Protein AF-A0A928MYN5-F1 (afdb_monomer)

Nearest PDB structures (foldseek):
  2ykq-assembly1_C  TM=3.085E-01  e=5.416E+00  Homo sapiens
  2ykp-assembly1_A  TM=3.188E-01  e=6.168E+00  Homo sapiens
  2ldy-assembly1_A  TM=2.923E-01  e=8.536E+00  Homo sapiens

Solvent-accessible surface area (backbone atoms only — not comparable to full-atom values): 6729 Å² total; per-residue (Å²): 137,82,83,76,81,77,78,75,75,71,77,80,56,70,73,74,74,64,70,69,93,62,84,74,55,69,71,54,51,55,49,50,52,51,55,49,50,53,51,48,62,77,39,48,81,57,57,47,78,50,68,47,97,88,68,50,41,28,39,37,45,68,95,46,78,43,77,58,67,74,55,76,44,98,88,45,62,52,70,68,56,52,51,52,47,50,52,39,43,76,71,71,44,90,69,83,77,89,70,84,74,81,128

Foldseek 3Di:
DDPPPPPPPDPPPPVVVDPDPDDDPPVVVVVVVVVVVVVCVVCQAPWDWDQDPVRWIWIDHRPDIHTPDDQPDVPHDDPVVVVVLVVCVVVVHDDDPPPPPDD

Structure (mmCIF, N/CA/C/O backbone):
data_AF-A0A928MYN5-F1
#
_entry.id   AF-A0A928MYN5-F1
#
loop_
_atom_site.group_PDB
_atom_site.id
_atom_site.type_symbol
_atom_site.label_atom_id
_atom_site.label_alt_id
_atom_site.label_comp_id
_atom_site.label_asym_id
_atom_site.label_entity_id
_atom_site.label_seq_id
_atom_site.pdbx_PDB_ins_code
_atom_site.Cartn_x
_atom_site.Cartn_y
_atom_site.Cartn_z
_atom_site.occupancy
_atom_site.B_iso_or_equiv
_atom_site.auth_seq_id
_atom_site.auth_comp_id
_atom_site.auth_asym_id
_atom_site.auth_atom_id
_atom_site.pdbx_PDB_model_num
ATOM 1 N N . MET A 1 1 ? -30.791 -36.508 -23.291 1.00 37.38 1 MET A N 1
ATOM 2 C CA . MET A 1 1 ? -29.456 -36.082 -23.755 1.00 37.38 1 MET A CA 1
ATOM 3 C C . MET A 1 1 ? -29.258 -34.660 -23.270 1.00 37.38 1 MET A C 1
ATOM 5 O O . MET A 1 1 ? -29.751 -33.733 -23.895 1.00 37.38 1 MET A O 1
ATOM 9 N N . THR A 1 2 ? -28.704 -34.507 -22.072 1.00 43.41 2 THR A N 1
ATOM 10 C CA . THR A 1 2 ? -28.385 -33.207 -21.476 1.00 43.41 2 THR A CA 1
ATOM 11 C C . THR A 1 2 ? -26.992 -32.820 -21.950 1.00 43.41 2 THR A C 1
ATOM 13 O O . THR A 1 2 ? -26.019 -33.495 -21.628 1.00 43.41 2 THR A O 1
ATOM 16 N N . ASN A 1 3 ? -26.912 -31.776 -22.772 1.00 51.41 3 ASN A N 1
ATOM 17 C CA . ASN A 1 3 ? -25.642 -31.187 -23.175 1.00 51.41 3 ASN A CA 1
ATOM 18 C C . ASN A 1 3 ? -25.126 -30.363 -21.993 1.00 51.41 3 ASN A C 1
ATOM 20 O O . ASN A 1 3 ? -25.476 -29.192 -21.848 1.00 51.41 3 ASN A O 1
ATOM 24 N N . GLU A 1 4 ? -24.351 -30.994 -21.117 1.00 53.97 4 GLU A N 1
ATOM 25 C CA . GLU A 1 4 ? -23.572 -30.282 -20.111 1.00 53.97 4 GLU A CA 1
ATOM 26 C C . GLU A 1 4 ? -22.459 -29.522 -20.833 1.00 53.97 4 GLU A C 1
ATOM 28 O O . GLU A 1 4 ? -21.468 -30.096 -21.279 1.00 53.97 4 GLU A O 1
ATOM 33 N N . ILE A 1 5 ? -22.651 -28.214 -21.004 1.00 57.94 5 ILE A N 1
ATOM 34 C CA . ILE A 1 5 ? -21.574 -27.316 -21.407 1.00 57.94 5 ILE A CA 1
ATOM 35 C C . ILE A 1 5 ? -20.695 -27.147 -20.169 1.00 57.94 5 ILE A C 1
ATOM 37 O O . ILE A 1 5 ? -20.905 -26.255 -19.350 1.00 57.94 5 ILE A O 1
ATOM 41 N N . THR A 1 6 ? -19.725 -28.039 -20.001 1.00 54.56 6 THR A N 1
ATOM 42 C CA . THR A 1 6 ? -18.641 -27.850 -19.043 1.00 54.56 6 THR A CA 1
ATOM 43 C C . THR A 1 6 ? -17.725 -26.766 -19.603 1.00 54.56 6 THR A C 1
ATOM 45 O O . THR A 1 6 ? -16.759 -27.057 -20.307 1.00 54.56 6 THR A O 1
ATOM 48 N N . THR A 1 7 ? -18.035 -25.496 -19.340 1.00 57.94 7 THR A N 1
ATOM 49 C CA . THR A 1 7 ? -17.061 -24.412 -19.505 1.00 57.94 7 THR A CA 1
ATOM 50 C C . THR A 1 7 ? -15.996 -24.588 -18.429 1.00 57.94 7 THR A C 1
ATOM 52 O O . THR A 1 7 ? -16.063 -23.977 -17.363 1.00 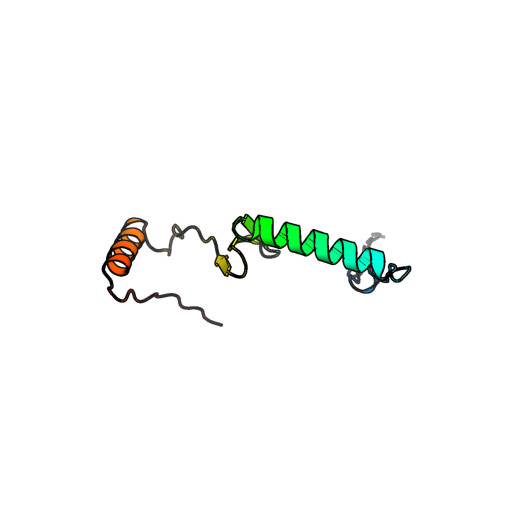57.94 7 THR A O 1
ATOM 55 N N . ALA A 1 8 ? -15.049 -25.492 -18.675 1.00 57.50 8 ALA A N 1
ATOM 56 C CA . ALA A 1 8 ? -13.796 -25.526 -17.950 1.00 57.50 8 ALA A CA 1
ATOM 57 C C . ALA A 1 8 ? -13.121 -24.173 -18.199 1.00 57.50 8 ALA A C 1
ATOM 59 O O . ALA A 1 8 ? -12.590 -23.924 -19.278 1.00 57.50 8 ALA A O 1
ATOM 60 N N . TYR A 1 9 ? -13.232 -23.260 -17.235 1.00 59.47 9 TYR A N 1
ATOM 61 C CA . TYR A 1 9 ? -12.375 -22.087 -17.198 1.00 59.47 9 TYR A CA 1
ATOM 62 C C . TYR A 1 9 ? -10.964 -22.612 -16.956 1.00 59.47 9 TYR A C 1
ATOM 64 O O . TYR A 1 9 ? -10.618 -22.977 -15.832 1.00 59.47 9 TYR A O 1
ATOM 72 N N . GLU A 1 10 ? -10.177 -22.719 -18.024 1.00 67.88 10 GLU A N 1
ATOM 73 C CA . GLU A 1 10 ? -8.738 -22.870 -17.878 1.00 67.88 10 GLU A CA 1
ATOM 74 C C . GLU A 1 10 ? -8.245 -21.696 -17.018 1.00 67.88 10 GLU A C 1
ATOM 76 O O . GLU A 1 10 ? -8.642 -20.549 -17.269 1.00 67.88 10 GLU A O 1
ATOM 81 N N . PRO A 1 11 ? -7.456 -21.954 -15.959 1.00 68.06 11 PRO A N 1
ATOM 82 C CA . PRO A 1 11 ? -6.848 -20.885 -15.187 1.00 68.06 11 PRO A CA 1
ATOM 83 C C . PRO A 1 11 ? -6.107 -19.971 -16.155 1.00 68.06 11 PRO A C 1
ATOM 85 O O . PRO A 1 11 ? -5.275 -20.447 -16.926 1.00 68.06 11 PRO A O 1
ATOM 88 N N . ILE A 1 12 ? -6.430 -18.676 -16.141 1.00 64.88 12 ILE A N 1
ATOM 89 C CA . ILE A 1 12 ? -5.686 -17.699 -16.933 1.00 64.88 12 ILE A CA 1
ATOM 90 C C . ILE A 1 12 ? -4.238 -17.789 -16.461 1.00 64.88 12 ILE A C 1
ATOM 92 O O . ILE A 1 12 ? -3.936 -17.448 -15.315 1.00 64.88 12 ILE A O 1
ATOM 96 N N . ASP A 1 13 ? -3.359 -18.281 -17.329 1.00 67.94 13 ASP A N 1
ATOM 97 C CA . ASP A 1 13 ? -1.928 -18.243 -17.091 1.00 67.94 13 ASP A CA 1
ATOM 98 C C . ASP A 1 13 ? -1.479 -16.783 -17.201 1.00 67.94 13 ASP A C 1
ATOM 100 O O . ASP A 1 13 ? -1.193 -16.261 -18.279 1.00 67.94 13 ASP A O 1
ATOM 104 N N . LEU A 1 14 ? -1.473 -16.101 -16.055 1.00 60.50 14 LEU A N 1
ATOM 105 C CA . LEU A 1 14 ? -1.054 -14.707 -15.945 1.00 60.50 14 LEU A CA 1
ATOM 106 C C . LEU A 1 14 ? 0.400 -14.508 -16.401 1.00 60.50 14 LEU A C 1
ATOM 108 O O . LEU A 1 14 ? 0.753 -13.395 -16.789 1.00 60.50 14 LEU A O 1
ATOM 112 N N . CYS A 1 15 ? 1.226 -15.562 -16.385 1.00 62.56 15 CYS A N 1
ATOM 113 C CA . CYS A 1 15 ? 2.597 -15.521 -16.885 1.00 62.56 15 CYS A CA 1
ATOM 114 C C . CYS A 1 15 ? 2.642 -15.572 -18.419 1.00 62.56 15 CYS A C 1
ATOM 116 O O . CYS A 1 15 ? 3.501 -14.925 -19.007 1.00 62.56 15 CYS A O 1
ATOM 118 N N . ALA A 1 16 ? 1.692 -16.249 -19.072 1.00 62.47 16 ALA A N 1
ATOM 119 C CA . ALA A 1 16 ? 1.570 -16.263 -20.534 1.00 62.47 16 ALA A CA 1
ATOM 120 C C . ALA A 1 16 ? 1.018 -14.945 -21.113 1.00 62.47 16 ALA A C 1
ATOM 122 O O . ALA A 1 16 ? 1.194 -14.657 -22.295 1.00 62.47 16 ALA A O 1
ATOM 123 N N . CYS A 1 17 ? 0.341 -14.120 -20.305 1.00 63.03 17 CYS A N 1
ATOM 124 C CA . CYS A 1 17 ? -0.202 -12.836 -20.762 1.00 63.03 17 CYS A CA 1
ATOM 125 C C . CYS A 1 17 ? 0.842 -11.715 -20.881 1.00 63.03 17 CYS A C 1
ATOM 127 O O . CYS A 1 17 ? 0.521 -10.663 -21.436 1.00 63.03 17 CYS A O 1
ATOM 129 N N . PHE A 1 18 ? 2.053 -11.902 -20.351 1.00 59.91 18 PHE A N 1
ATOM 130 C CA . PHE A 1 18 ? 3.053 -10.836 -20.245 1.00 59.91 18 PHE A CA 1
ATOM 131 C C . PHE A 1 18 ? 4.384 -11.171 -20.924 1.00 59.91 18 PHE A C 1
ATOM 133 O O . PHE A 1 18 ? 5.444 -10.739 -20.474 1.00 59.91 18 PHE A O 1
ATOM 140 N N . ASP A 1 19 ? 4.330 -11.870 -22.056 1.00 63.28 19 ASP A N 1
ATOM 141 C CA . ASP A 1 19 ? 5.467 -11.911 -22.972 1.00 63.28 19 ASP A CA 1
ATOM 142 C C . ASP A 1 19 ? 5.554 -10.568 -23.705 1.00 63.28 19 ASP A C 1
ATOM 144 O O . ASP A 1 19 ? 4.792 -10.266 -24.630 1.00 63.28 19 ASP A O 1
ATOM 148 N N . MET A 1 20 ? 6.465 -9.709 -23.248 1.00 61.03 20 MET A N 1
ATOM 149 C CA . MET A 1 20 ? 6.727 -8.424 -23.889 1.00 61.03 20 MET A CA 1
ATOM 150 C C . MET A 1 20 ? 7.162 -8.680 -25.337 1.00 61.03 20 MET A C 1
ATOM 152 O O . MET A 1 20 ? 8.193 -9.298 -25.584 1.00 61.03 20 MET A O 1
ATOM 156 N N . ILE A 1 21 ? 6.378 -8.198 -26.307 1.00 71.19 21 ILE A N 1
ATOM 157 C CA . ILE A 1 21 ? 6.642 -8.397 -27.748 1.00 71.19 21 ILE A CA 1
ATOM 158 C C . ILE A 1 21 ? 8.013 -7.819 -28.153 1.00 71.19 21 ILE A C 1
ATOM 160 O O . ILE A 1 21 ? 8.610 -8.237 -29.144 1.00 71.19 21 ILE A O 1
ATOM 164 N N . PHE A 1 22 ? 8.515 -6.848 -27.392 1.00 75.81 22 PHE A N 1
ATOM 165 C CA . PHE A 1 22 ? 9.825 -6.245 -27.569 1.00 75.81 22 PHE A CA 1
ATOM 166 C C . PHE A 1 22 ? 10.327 -5.671 -26.244 1.00 75.81 22 PHE A C 1
ATOM 168 O O . PHE A 1 22 ? 9.534 -5.157 -25.452 1.00 75.81 22 PHE A O 1
ATOM 175 N N . ASP A 1 23 ? 11.646 -5.678 -26.055 1.00 80.81 23 ASP A N 1
ATOM 176 C CA . ASP A 1 23 ? 12.271 -4.899 -24.992 1.00 80.81 23 ASP A CA 1
ATOM 177 C C . ASP A 1 23 ? 12.237 -3.408 -25.365 1.00 80.81 23 ASP A C 1
ATOM 179 O O . ASP A 1 23 ? 12.715 -3.018 -26.442 1.00 80.81 23 ASP A O 1
ATOM 183 N N . PRO A 1 24 ? 11.672 -2.537 -24.513 1.00 85.31 24 PRO A N 1
ATOM 184 C CA . PRO A 1 24 ? 11.663 -1.109 -24.772 1.00 85.31 24 PRO A CA 1
ATOM 185 C C . PRO A 1 24 ? 13.102 -0.563 -24.821 1.00 85.31 24 PRO A C 1
ATOM 187 O O . PRO A 1 24 ? 13.963 -0.993 -24.051 1.00 85.31 24 PRO A O 1
ATOM 190 N N . PRO A 1 25 ? 13.390 0.430 -25.684 1.00 93.44 25 PRO A N 1
ATOM 191 C CA . PRO A 1 25 ? 14.707 1.056 -25.723 1.00 93.44 25 PRO A CA 1
ATOM 192 C C . PRO A 1 25 ? 15.124 1.598 -24.349 1.00 93.44 25 PRO A C 1
ATOM 194 O O . PRO A 1 25 ? 14.306 2.178 -23.635 1.00 93.44 25 PRO A O 1
ATOM 197 N N . ALA A 1 26 ? 16.414 1.519 -24.009 1.00 90.88 26 ALA A N 1
ATOM 198 C CA . ALA A 1 26 ? 16.924 1.941 -22.696 1.00 90.88 26 ALA A CA 1
ATOM 199 C C . ALA A 1 26 ? 16.558 3.394 -22.318 1.00 90.88 26 ALA A C 1
ATOM 201 O O . ALA A 1 26 ? 16.323 3.705 -21.153 1.00 90.88 26 ALA A O 1
ATOM 202 N N . ALA A 1 27 ? 16.462 4.292 -23.305 1.00 92.06 27 ALA A N 1
ATOM 203 C CA . ALA A 1 27 ? 16.025 5.671 -23.087 1.00 92.06 27 ALA A CA 1
ATOM 204 C C . ALA A 1 27 ? 14.555 5.773 -22.633 1.00 92.06 27 ALA A C 1
ATOM 206 O O . ALA A 1 27 ? 14.213 6.663 -21.854 1.00 92.06 27 ALA A O 1
ATOM 207 N N . VAL A 1 28 ? 13.699 4.864 -23.108 1.00 90.56 28 VAL A N 1
ATOM 208 C CA . VAL A 1 28 ? 12.287 4.767 -22.715 1.00 90.56 28 VAL A CA 1
ATOM 209 C C . VAL A 1 28 ? 12.179 4.222 -21.294 1.00 90.56 28 VAL A C 1
ATOM 211 O O . VAL A 1 28 ? 11.503 4.841 -20.478 1.00 90.56 28 VAL A O 1
ATOM 214 N N . ILE A 1 29 ? 12.919 3.155 -20.970 1.00 90.00 29 ILE A N 1
ATOM 215 C CA . 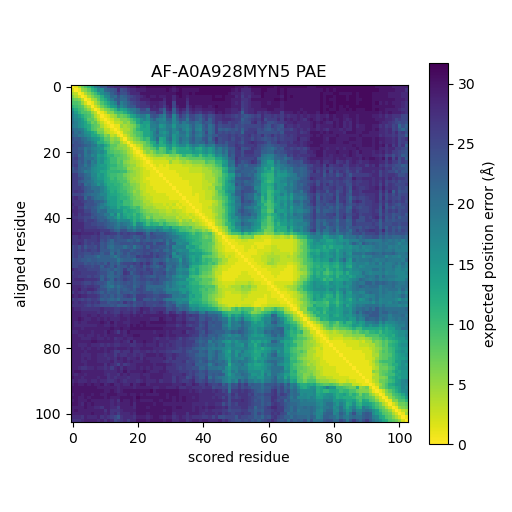ILE A 1 29 ? 12.978 2.596 -19.607 1.00 90.00 29 ILE A CA 1
ATOM 216 C C . ILE A 1 29 ? 13.407 3.672 -18.609 1.00 90.00 29 ILE A C 1
ATOM 218 O O . ILE A 1 29 ? 12.690 3.953 -17.656 1.00 90.00 29 ILE A O 1
ATOM 222 N N . LYS A 1 30 ? 14.513 4.369 -18.892 1.00 91.50 30 LYS A N 1
ATOM 223 C CA . LYS A 1 30 ? 15.036 5.432 -18.024 1.00 91.50 30 LYS A CA 1
ATOM 224 C C . LYS A 1 30 ? 14.036 6.573 -17.805 1.00 91.50 30 LYS A C 1
ATOM 226 O O . LYS A 1 30 ? 13.997 7.177 -16.734 1.00 91.50 30 LYS A O 1
ATOM 231 N N . LYS A 1 31 ? 13.239 6.904 -18.826 1.00 92.31 31 LYS A N 1
ATOM 232 C CA . LYS A 1 31 ? 12.177 7.909 -18.708 1.00 92.31 31 LYS A CA 1
ATOM 233 C C . LYS A 1 31 ? 11.059 7.416 -17.788 1.00 92.31 31 LYS A C 1
ATOM 235 O O . LYS A 1 31 ? 10.627 8.173 -16.925 1.00 92.31 31 LYS A O 1
ATOM 240 N N . TRP A 1 32 ? 10.619 6.171 -17.950 1.00 89.06 32 TRP A N 1
ATOM 241 C CA . TRP A 1 32 ? 9.581 5.578 -17.107 1.00 89.06 32 TRP A CA 1
ATOM 242 C C . TRP A 1 32 ? 10.020 5.407 -15.658 1.00 89.06 32 TRP A C 1
ATOM 244 O O . TRP A 1 32 ? 9.237 5.710 -14.765 1.00 89.06 32 TRP A O 1
ATOM 254 N N . GLU A 1 33 ? 11.264 4.998 -15.412 1.00 87.31 33 GLU A N 1
ATOM 255 C CA . GLU A 1 33 ? 11.835 4.925 -14.063 1.00 87.31 33 GLU A CA 1
ATOM 256 C C . GLU A 1 33 ? 11.785 6.288 -13.374 1.00 87.31 33 GLU A C 1
ATOM 258 O O . GLU A 1 33 ? 11.282 6.400 -12.258 1.00 87.31 33 GLU A O 1
ATOM 263 N N . LYS A 1 34 ? 12.215 7.344 -14.075 1.00 89.25 34 LYS A N 1
ATOM 264 C CA . LYS A 1 34 ? 12.159 8.712 -13.557 1.00 89.25 34 LYS A CA 1
ATOM 265 C C . LYS A 1 34 ? 10.723 9.163 -13.268 1.00 89.25 34 LYS A C 1
ATOM 267 O O . LYS A 1 34 ? 10.460 9.710 -12.203 1.00 89.25 34 LYS A O 1
ATOM 272 N N . GLU A 1 35 ? 9.791 8.932 -14.193 1.00 85.56 35 GLU A N 1
ATOM 273 C CA . GLU A 1 35 ? 8.375 9.283 -14.005 1.00 85.56 35 GLU A CA 1
ATOM 274 C C . GLU A 1 35 ? 7.740 8.511 -12.839 1.00 85.56 35 GLU A C 1
ATOM 276 O O . GLU A 1 35 ? 6.929 9.063 -12.089 1.00 85.56 35 GLU A O 1
ATOM 281 N N . TRP A 1 36 ? 8.103 7.239 -12.672 1.00 78.50 36 TRP A N 1
ATOM 282 C CA . TRP A 1 36 ? 7.649 6.408 -11.565 1.00 78.50 36 TRP A CA 1
ATOM 283 C C . TRP A 1 36 ? 8.203 6.909 -10.233 1.00 78.50 36 TRP A C 1
ATOM 285 O O . TRP A 1 36 ? 7.440 7.067 -9.284 1.00 78.50 36 TRP A O 1
ATOM 295 N N . GLU A 1 37 ? 9.494 7.230 -10.171 1.00 78.00 37 GLU A N 1
ATOM 296 C CA . GLU A 1 37 ? 10.153 7.735 -8.968 1.00 78.00 37 GLU A CA 1
ATOM 297 C C . GLU A 1 37 ? 9.598 9.104 -8.551 1.00 78.00 37 GLU A C 1
ATOM 299 O O . GLU A 1 37 ? 9.270 9.310 -7.384 1.00 78.00 37 GLU A O 1
ATOM 304 N N . GLU A 1 38 ? 9.368 10.015 -9.500 1.00 80.38 38 GLU A N 1
ATOM 305 C CA . GLU A 1 38 ? 8.728 11.311 -9.244 1.00 80.38 38 GLU A CA 1
ATOM 306 C C . GLU A 1 38 ? 7.296 11.150 -8.710 1.00 80.38 38 GLU A C 1
ATOM 308 O O . GLU A 1 38 ? 6.913 11.808 -7.738 1.00 80.38 38 GLU A O 1
ATOM 313 N N . ARG A 1 39 ? 6.504 10.238 -9.291 1.00 69.69 39 ARG A N 1
ATOM 314 C CA . ARG A 1 39 ? 5.158 9.914 -8.787 1.00 69.69 39 ARG A CA 1
ATOM 315 C C . ARG A 1 39 ? 5.207 9.255 -7.418 1.00 69.69 39 ARG A C 1
ATOM 317 O O . ARG A 1 39 ? 4.370 9.570 -6.575 1.00 69.69 39 ARG A O 1
ATOM 324 N N . PHE A 1 40 ? 6.148 8.349 -7.191 1.00 66.00 40 PHE A N 1
ATOM 325 C CA . PHE A 1 40 ? 6.315 7.670 -5.915 1.00 66.00 40 PHE A CA 1
ATOM 326 C C . PHE A 1 40 ? 6.679 8.674 -4.821 1.00 66.00 40 PHE A C 1
ATOM 328 O O . PHE A 1 40 ? 6.040 8.687 -3.776 1.00 66.00 40 PHE A O 1
ATOM 335 N N . ILE A 1 41 ? 7.619 9.585 -5.086 1.00 67.44 41 ILE A N 1
ATOM 336 C CA . ILE A 1 41 ? 7.995 10.667 -4.167 1.00 67.44 41 ILE A CA 1
ATOM 337 C C . ILE A 1 41 ? 6.803 11.595 -3.903 1.00 67.44 41 ILE A C 1
ATOM 339 O O . ILE A 1 41 ? 6.504 11.879 -2.745 1.00 67.44 41 ILE A O 1
ATOM 343 N N . ALA A 1 42 ? 6.075 12.014 -4.942 1.00 67.25 42 ALA A N 1
ATOM 344 C CA . ALA A 1 42 ? 4.905 12.884 -4.800 1.00 67.25 42 ALA A CA 1
ATOM 345 C C . ALA A 1 42 ? 3.745 12.237 -4.017 1.00 67.25 42 ALA A C 1
ATOM 347 O O . ALA A 1 42 ? 2.932 12.941 -3.418 1.00 67.25 42 ALA A O 1
ATOM 348 N N . ASN A 1 43 ? 3.661 10.905 -4.014 1.00 60.91 43 ASN A N 1
ATOM 349 C CA . ASN A 1 43 ? 2.641 10.147 -3.289 1.00 60.91 43 ASN A CA 1
ATOM 350 C C . ASN A 1 43 ? 3.180 9.459 -2.027 1.00 60.91 43 ASN A C 1
ATOM 352 O O . ASN A 1 43 ? 2.419 8.771 -1.353 1.00 60.91 43 ASN A O 1
ATOM 356 N N . LYS A 1 44 ? 4.452 9.669 -1.660 1.00 59.03 44 LYS A N 1
ATOM 357 C CA . LYS A 1 44 ? 5.100 9.022 -0.506 1.00 59.03 44 LYS A CA 1
ATOM 358 C C . LYS A 1 44 ? 4.380 9.313 0.813 1.00 59.03 44 LYS A C 1
ATOM 360 O O . LYS A 1 44 ? 4.430 8.500 1.728 1.00 59.03 44 LYS A O 1
ATOM 365 N N . GLU A 1 45 ? 3.701 10.455 0.885 1.00 60.22 45 GLU A N 1
ATOM 366 C CA . GLU A 1 45 ? 2.920 10.902 2.044 1.00 60.22 45 GLU A CA 1
ATOM 367 C C . GLU A 1 45 ? 1.406 10.710 1.870 1.00 60.22 45 GLU A C 1
ATOM 369 O O . GLU A 1 45 ? 0.633 10.954 2.798 1.00 60.22 45 GLU A O 1
ATOM 374 N N . ARG A 1 46 ? 0.947 10.285 0.686 1.00 66.44 46 ARG A N 1
ATOM 375 C CA . ARG A 1 46 ? -0.478 10.099 0.414 1.00 66.44 46 ARG 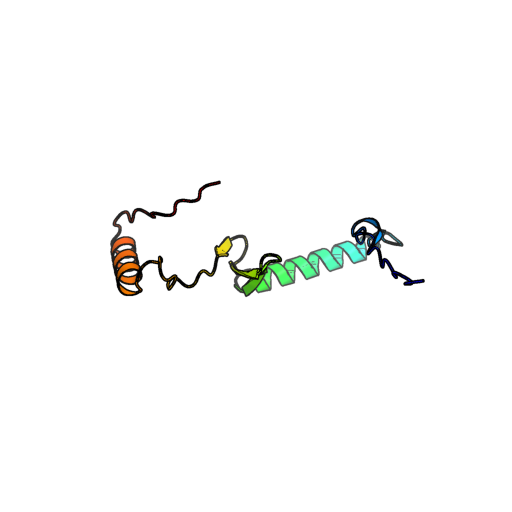A CA 1
ATOM 376 C C . ARG A 1 46 ? -0.872 8.688 0.780 1.00 66.44 46 ARG A C 1
ATOM 378 O O . ARG A 1 46 ? -0.805 7.768 -0.033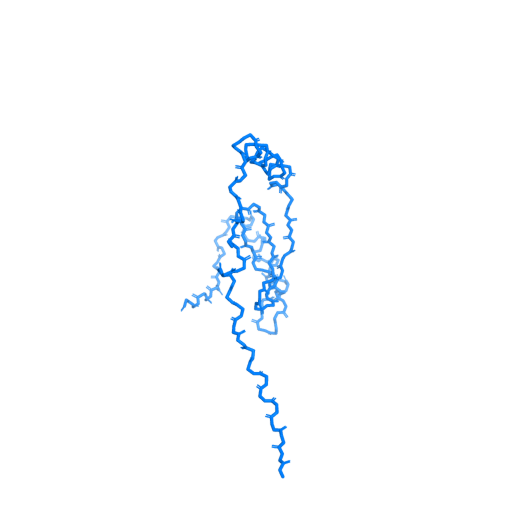 1.00 66.44 46 ARG A O 1
ATOM 385 N N . GLY A 1 47 ? -1.290 8.544 2.030 1.00 77.12 47 GLY A N 1
ATOM 386 C CA . GLY A 1 47 ? -1.943 7.323 2.442 1.00 77.12 47 GLY A CA 1
ATOM 387 C C . GLY A 1 47 ? -3.200 7.064 1.608 1.00 77.12 47 GLY A C 1
ATOM 388 O O . GLY A 1 47 ? -3.934 7.998 1.277 1.00 77.12 47 GLY A O 1
ATOM 389 N N . TYR A 1 48 ? -3.445 5.809 1.249 1.00 79.44 48 TYR A N 1
ATOM 390 C CA . TYR A 1 48 ? -4.619 5.395 0.482 1.00 79.44 48 TYR A CA 1
ATOM 391 C C . TYR A 1 48 ? -5.269 4.155 1.094 1.00 79.44 48 TYR A C 1
ATOM 393 O O . TYR A 1 48 ? -4.647 3.425 1.864 1.00 79.44 48 TYR A O 1
ATOM 401 N N . TYR A 1 49 ? -6.534 3.921 0.753 1.00 84.44 49 TYR A N 1
ATOM 402 C CA . TYR A 1 49 ? -7.266 2.724 1.157 1.00 84.44 49 TYR A CA 1
ATOM 403 C C . TYR A 1 49 ? -7.320 1.732 -0.008 1.00 84.44 49 TYR A C 1
ATOM 405 O O . TYR A 1 49 ? -7.636 2.126 -1.131 1.00 84.44 49 TYR A O 1
ATOM 413 N N . GLY A 1 50 ? -7.014 0.461 0.250 1.00 84.44 50 GLY A N 1
ATOM 414 C CA . GLY A 1 50 ? -7.038 -0.621 -0.737 1.00 84.44 50 GLY A CA 1
ATOM 415 C C . GLY A 1 50 ? -7.767 -1.846 -0.195 1.00 84.44 50 GLY A C 1
ATOM 416 O O . GLY A 1 50 ? -7.619 -2.180 0.978 1.00 84.44 50 GLY A O 1
ATOM 417 N N . THR A 1 51 ? -8.577 -2.490 -1.037 1.00 89.31 51 THR A N 1
ATOM 418 C CA . THR A 1 51 ? -9.258 -3.752 -0.703 1.00 89.31 51 THR A CA 1
ATOM 419 C C . THR A 1 51 ? -8.514 -4.902 -1.370 1.00 89.31 51 THR A C 1
ATOM 421 O O . THR A 1 51 ? -8.297 -4.862 -2.58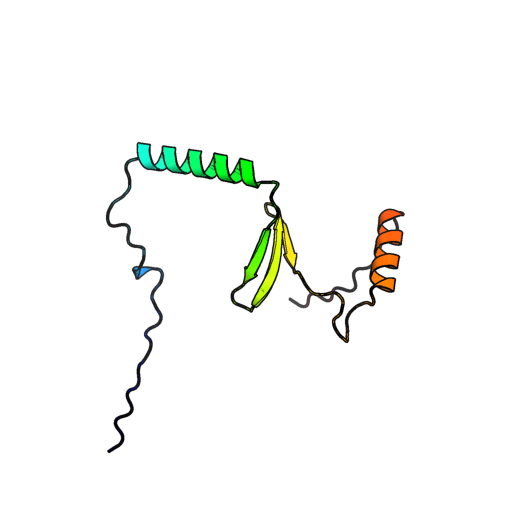0 1.00 89.31 51 THR A O 1
ATOM 424 N N . GLU A 1 52 ? -8.109 -5.896 -0.586 1.00 88.31 52 GLU A N 1
ATOM 425 C CA . GLU A 1 52 ? -7.394 -7.082 -1.067 1.00 88.31 52 GLU A CA 1
ATOM 426 C C . GLU A 1 52 ? -8.346 -8.120 -1.684 1.00 88.31 52 GLU A C 1
ATOM 428 O O . GLU A 1 52 ? -9.569 -8.017 -1.577 1.00 88.31 52 GLU A O 1
ATOM 433 N N . LEU A 1 53 ? -7.783 -9.156 -2.318 1.00 88.44 53 LEU A N 1
ATOM 434 C CA . LEU A 1 53 ? -8.543 -10.242 -2.959 1.00 88.44 53 LEU A CA 1
ATOM 435 C C . LEU A 1 53 ? -9.450 -11.019 -1.991 1.00 88.44 53 LEU A C 1
ATOM 437 O O . LEU A 1 53 ? -10.456 -11.584 -2.410 1.00 88.44 53 LEU A O 1
ATOM 441 N N . ASP A 1 54 ? -9.101 -11.045 -0.705 1.00 87.50 54 ASP A N 1
ATOM 442 C CA . ASP A 1 54 ? -9.901 -11.661 0.358 1.00 87.50 54 ASP A CA 1
ATOM 443 C C . ASP A 1 54 ? -11.038 -10.749 0.865 1.00 87.50 54 ASP A C 1
ATOM 445 O O . ASP A 1 54 ? -11.784 -11.130 1.766 1.00 87.50 54 ASP A O 1
ATOM 449 N N . GLY A 1 55 ? -11.174 -9.543 0.302 1.00 83.81 55 GLY A N 1
ATOM 450 C CA . GLY A 1 55 ? -12.147 -8.531 0.710 1.00 83.81 55 GLY A CA 1
ATOM 451 C C . GLY A 1 55 ? -11.720 -7.691 1.916 1.00 83.81 55 GLY A C 1
ATOM 452 O O . GLY A 1 55 ? -12.481 -6.827 2.353 1.00 83.81 55 GLY A O 1
ATOM 453 N N . THR A 1 56 ? -10.523 -7.900 2.471 1.00 84.94 56 THR A N 1
ATOM 454 C CA . THR A 1 56 ? -10.034 -7.119 3.609 1.00 84.94 56 THR A CA 1
ATOM 455 C C . THR A 1 56 ? -9.632 -5.707 3.172 1.00 84.94 56 THR A C 1
ATOM 457 O O . THR A 1 56 ? -8.837 -5.526 2.250 1.00 84.94 56 THR A O 1
ATOM 460 N N . LEU A 1 57 ? -10.123 -4.691 3.890 1.00 84.06 57 LEU A N 1
ATOM 461 C CA . LEU A 1 57 ? -9.728 -3.295 3.699 1.00 84.06 57 LEU A CA 1
ATOM 462 C C . LEU A 1 57 ? -8.432 -2.973 4.463 1.00 84.06 57 LEU A C 1
ATOM 464 O O . LEU A 1 57 ? -8.297 -3.280 5.650 1.00 84.06 57 LEU A O 1
ATOM 468 N N . TYR A 1 58 ? -7.495 -2.301 3.802 1.00 86.69 58 TYR A N 1
ATOM 469 C CA . TYR A 1 58 ? -6.232 -1.835 4.370 1.00 86.69 58 TYR A CA 1
ATOM 470 C C . TYR A 1 58 ? -6.016 -0.345 4.109 1.00 86.69 58 TYR A C 1
ATOM 472 O O . TYR A 1 58 ? -6.400 0.183 3.067 1.00 86.69 58 TYR A O 1
ATOM 480 N N . TYR A 1 59 ? -5.359 0.317 5.059 1.00 84.62 59 TYR A N 1
ATOM 481 C CA . TYR A 1 59 ? -4.753 1.628 4.888 1.00 84.62 59 TYR A CA 1
ATOM 482 C C . TYR A 1 59 ? -3.265 1.449 4.584 1.00 84.62 59 TYR A C 1
ATOM 484 O O . TYR A 1 59 ? -2.540 0.772 5.320 1.00 84.62 59 TYR A O 1
ATOM 492 N N . TYR A 1 60 ? -2.822 2.065 3.501 1.00 84.50 60 TYR A N 1
ATOM 493 C CA . TYR A 1 60 ? -1.459 2.034 3.000 1.00 84.50 60 TYR A CA 1
ATOM 494 C C . TYR A 1 60 ? -0.836 3.407 3.174 1.00 84.50 60 TYR A C 1
ATOM 496 O O . TYR A 1 60 ? -1.408 4.384 2.710 1.00 84.50 60 TYR A O 1
ATOM 504 N N . ASN A 1 61 ? 0.332 3.493 3.806 1.00 79.19 61 ASN A N 1
ATOM 505 C CA . ASN A 1 61 ? 1.120 4.722 3.885 1.00 79.19 61 ASN A CA 1
ATOM 506 C C . ASN A 1 61 ? 2.605 4.380 3.720 1.00 79.19 61 ASN A C 1
ATOM 508 O O . ASN A 1 61 ? 3.233 3.817 4.624 1.00 79.19 61 ASN A O 1
ATOM 512 N N . GLY A 1 62 ? 3.151 4.665 2.536 1.00 75.19 62 GLY A N 1
ATOM 513 C CA . GLY A 1 62 ? 4.469 4.180 2.133 1.00 75.19 62 GLY A CA 1
ATOM 514 C C . GLY A 1 62 ? 4.543 2.651 2.207 1.00 75.19 62 GLY A C 1
ATOM 515 O O . GLY A 1 62 ? 3.716 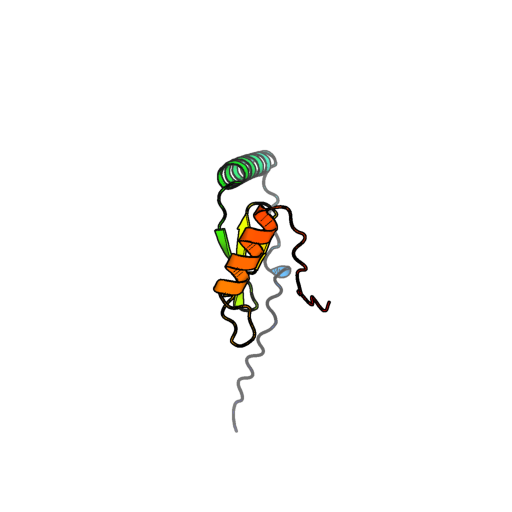1.956 1.624 1.00 75.19 62 GLY A O 1
ATOM 516 N N . ASN A 1 63 ? 5.509 2.132 2.970 1.00 73.94 63 ASN A N 1
ATOM 517 C CA . ASN A 1 63 ? 5.701 0.688 3.176 1.00 73.94 63 ASN A CA 1
ATOM 518 C C . ASN A 1 63 ? 4.886 0.131 4.357 1.00 73.94 63 ASN A C 1
ATOM 520 O O . ASN A 1 63 ? 4.989 -1.051 4.683 1.00 73.94 63 ASN A O 1
ATOM 524 N N . THR A 1 64 ? 4.104 0.978 5.029 1.00 71.12 64 THR A N 1
ATOM 525 C CA . THR A 1 64 ? 3.260 0.563 6.146 1.00 71.12 64 THR A CA 1
ATOM 526 C C . THR A 1 64 ? 1.897 0.140 5.621 1.00 71.12 64 THR A C 1
ATOM 528 O O . THR A 1 64 ? 1.216 0.911 4.943 1.00 71.12 64 THR A O 1
ATOM 531 N N . ARG A 1 65 ? 1.486 -1.076 5.986 1.00 84.12 65 ARG A N 1
ATOM 532 C CA . ARG A 1 65 ? 0.155 -1.624 5.720 1.00 84.12 65 ARG A CA 1
ATOM 533 C C . ARG A 1 65 ? -0.576 -1.848 7.042 1.00 84.12 65 ARG A C 1
ATOM 535 O O . ARG A 1 65 ? -0.142 -2.663 7.854 1.00 84.12 65 ARG A O 1
ATOM 542 N N . THR A 1 66 ? -1.703 -1.173 7.240 1.00 80.56 66 THR A N 1
ATOM 543 C CA . THR A 1 66 ? -2.528 -1.274 8.453 1.00 80.56 66 THR A CA 1
ATOM 544 C C . THR A 1 66 ? -3.900 -1.834 8.102 1.00 80.56 66 THR A C 1
ATOM 546 O O . THR A 1 66 ? -4.616 -1.251 7.293 1.00 80.56 66 THR A O 1
ATOM 549 N N . LYS A 1 67 ? -4.277 -2.978 8.689 1.00 82.62 67 LYS A N 1
ATOM 550 C CA . LYS A 1 67 ? -5.600 -3.583 8.468 1.00 82.62 67 LYS A CA 1
ATOM 551 C C . LYS A 1 67 ? -6.681 -2.660 9.022 1.00 82.62 67 LYS A C 1
ATOM 553 O O . LYS A 1 67 ? -6.645 -2.318 10.202 1.00 82.62 67 LYS A O 1
ATOM 558 N N . VAL A 1 68 ? -7.644 -2.288 8.186 1.00 75.06 68 VAL A N 1
ATOM 559 C CA . VAL A 1 68 ? -8.836 -1.550 8.604 1.00 75.06 68 VAL A CA 1
ATOM 560 C C . VAL A 1 68 ? -9.864 -2.580 9.046 1.00 75.06 68 VAL A C 1
ATOM 562 O O . VAL A 1 68 ? -10.717 -3.024 8.286 1.00 75.06 68 VAL A O 1
ATOM 565 N N . THR A 1 69 ? -9.743 -3.018 10.292 1.00 70.31 69 THR A N 1
ATOM 566 C CA . THR A 1 69 ? -10.856 -3.661 10.989 1.00 70.31 69 THR A CA 1
ATOM 567 C C . THR A 1 69 ? -11.651 -2.570 11.682 1.00 70.31 69 THR A C 1
ATOM 569 O O . THR A 1 69 ? -11.072 -1.806 12.456 1.00 70.31 69 THR A O 1
ATOM 572 N N . GLU A 1 70 ? -12.963 -2.500 11.461 1.00 58.09 70 GLU A N 1
ATOM 573 C CA . GLU A 1 70 ? -13.815 -1.801 12.420 1.00 58.09 70 GLU A CA 1
ATOM 574 C C . GLU A 1 70 ? -13.549 -2.413 13.803 1.00 58.09 70 GLU A C 1
ATOM 576 O O . GLU A 1 70 ? -13.716 -3.615 14.011 1.00 58.09 70 GLU A O 1
ATOM 581 N N . PHE A 1 71 ? -13.114 -1.592 14.763 1.00 54.84 71 PHE A N 1
ATOM 582 C CA . PHE A 1 71 ? -12.925 -2.024 16.154 1.00 54.84 71 PHE A CA 1
ATOM 583 C C . PHE A 1 71 ? -14.247 -2.466 16.814 1.00 54.84 71 PHE A C 1
ATOM 585 O O . PHE A 1 71 ? -14.238 -3.012 17.912 1.00 54.84 71 PHE A O 1
ATOM 592 N N . PHE A 1 72 ? -15.368 -2.313 16.108 1.00 55.09 72 PHE A N 1
ATOM 593 C CA . PHE A 1 72 ? -16.723 -2.669 16.514 1.00 55.09 72 PHE A CA 1
ATOM 594 C C . PHE A 1 72 ? -17.139 -4.083 16.097 1.00 55.09 72 PHE A C 1
ATOM 596 O O . PHE A 1 72 ? -18.315 -4.344 15.850 1.00 55.09 72 PHE A O 1
ATOM 603 N N . SER A 1 73 ? -16.193 -5.022 16.038 1.00 50.19 73 SER A N 1
ATOM 604 C CA . SER A 1 73 ? -16.556 -6.441 16.082 1.00 50.19 73 SER A CA 1
ATOM 605 C C . SER A 1 73 ? -17.483 -6.680 17.290 1.00 50.19 73 SER A C 1
ATOM 607 O O . SER A 1 73 ? -17.220 -6.122 18.359 1.00 50.19 73 SER A O 1
ATOM 609 N N . PRO A 1 74 ? -18.519 -7.536 17.192 1.00 56.09 74 PRO A N 1
ATOM 610 C CA . PRO A 1 74 ? -19.292 -7.976 18.358 1.00 56.09 74 PRO A CA 1
ATOM 611 C C . PRO A 1 74 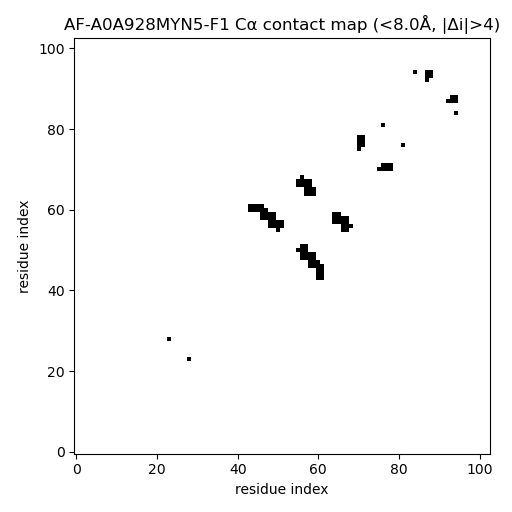? -18.407 -8.545 19.483 1.00 56.09 74 PRO A C 1
ATOM 613 O O . PRO A 1 74 ? -18.783 -8.501 20.650 1.00 56.09 74 PRO A O 1
ATOM 616 N N . ASN A 1 75 ? -17.212 -9.033 19.123 1.00 62.56 75 ASN A N 1
ATOM 617 C CA . ASN A 1 75 ? -16.173 -9.550 20.016 1.00 62.56 75 ASN A CA 1
ATOM 618 C C . ASN A 1 75 ? -14.944 -8.611 20.113 1.00 62.56 75 ASN A C 1
ATOM 620 O O . ASN A 1 75 ? -13.884 -9.023 20.582 1.00 62.56 75 ASN A O 1
ATOM 624 N N . GLY A 1 76 ? -15.046 -7.381 19.599 1.00 62.50 76 GLY A N 1
ATOM 625 C CA . GLY A 1 76 ? -13.996 -6.361 19.591 1.00 62.50 76 GLY A CA 1
ATOM 626 C C . GLY A 1 76 ? -13.943 -5.540 20.880 1.00 62.50 76 GLY A C 1
ATOM 627 O O . GLY A 1 76 ? -14.751 -5.710 21.793 1.00 62.50 76 GLY A O 1
ATOM 628 N N . GLN A 1 77 ? -12.968 -4.632 20.974 1.00 64.81 77 GLN A N 1
ATOM 629 C CA . GLN A 1 77 ? -12.916 -3.676 22.082 1.00 64.81 77 GLN A CA 1
ATOM 630 C C . GLN A 1 77 ? -13.918 -2.547 21.840 1.00 64.81 77 GLN A C 1
ATOM 632 O O . GLN A 1 77 ? -13.991 -1.994 20.747 1.00 64.81 77 GLN A O 1
ATOM 637 N N . THR A 1 78 ? -14.661 -2.165 22.879 1.00 70.88 78 THR A N 1
ATOM 638 C CA . THR A 1 78 ? -15.532 -0.987 22.812 1.00 70.88 78 THR A CA 1
ATOM 639 C C . THR A 1 78 ? -14.706 0.276 22.560 1.00 70.88 78 THR A C 1
ATOM 641 O O . THR A 1 78 ? -13.549 0.357 22.980 1.00 70.88 78 THR A O 1
ATOM 644 N N . LEU A 1 79 ? -15.308 1.283 21.916 1.00 67.62 79 LEU A N 1
ATOM 645 C CA . LEU A 1 79 ? -14.659 2.574 21.651 1.00 67.62 79 LEU A CA 1
ATOM 646 C C . LEU A 1 79 ? -14.035 3.177 22.916 1.00 67.62 79 LEU A C 1
ATOM 648 O O . LEU A 1 79 ? -12.895 3.627 22.871 1.00 67.62 79 LEU A O 1
ATOM 652 N N . 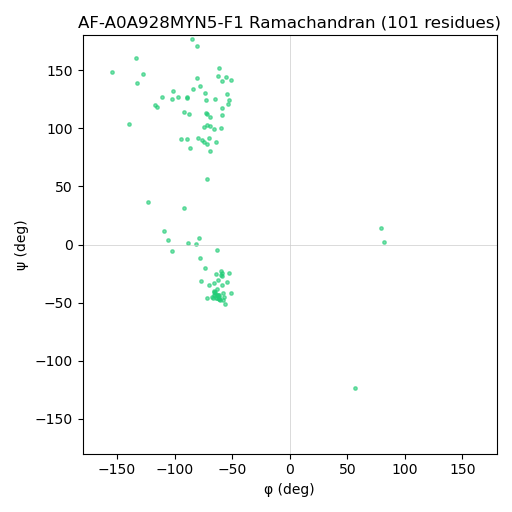ASP A 1 80 ? -14.731 3.095 24.051 1.00 73.38 80 ASP A N 1
ATOM 653 C CA . ASP A 1 80 ? -14.227 3.575 25.342 1.00 73.38 80 ASP A CA 1
ATOM 654 C C . ASP A 1 80 ? -12.909 2.900 25.747 1.00 73.38 80 ASP A C 1
ATOM 656 O O . ASP A 1 80 ? -11.981 3.571 26.189 1.00 73.38 80 ASP A O 1
ATOM 660 N N . LYS A 1 81 ? -12.785 1.583 25.533 1.00 73.75 81 LYS A N 1
ATOM 661 C CA . LYS A 1 81 ? -11.552 0.827 25.808 1.00 73.75 81 LYS A CA 1
ATOM 662 C C . LYS A 1 81 ? -10.430 1.175 24.841 1.00 73.75 81 LYS A C 1
ATOM 664 O O . LYS A 1 81 ? -9.271 1.230 25.246 1.00 73.75 81 LYS A O 1
ATOM 669 N N . VAL A 1 82 ? -10.758 1.450 23.580 1.00 74.50 82 VAL A N 1
ATOM 670 C CA . VAL A 1 82 ? -9.778 1.933 22.599 1.00 74.50 82 VAL A CA 1
ATOM 671 C C . VAL A 1 82 ? -9.265 3.323 22.992 1.00 74.50 82 VAL A C 1
ATOM 673 O O . VAL A 1 82 ? -8.056 3.548 22.976 1.00 74.50 82 VAL A O 1
ATOM 676 N N . ILE A 1 83 ? -10.152 4.231 23.411 1.00 78.75 83 ILE A N 1
ATOM 677 C CA . ILE A 1 83 ? -9.795 5.577 23.886 1.00 78.75 83 ILE A CA 1
ATOM 678 C C . ILE A 1 83 ? -8.952 5.493 25.165 1.00 78.75 83 ILE A C 1
ATOM 680 O O . ILE A 1 83 ? -7.911 6.142 25.251 1.00 78.75 83 ILE A O 1
ATOM 684 N N . GLU A 1 84 ? -9.344 4.667 26.136 1.00 79.56 84 GLU A N 1
ATOM 685 C CA . GLU A 1 84 ? -8.584 4.444 27.372 1.00 79.56 84 GLU A CA 1
ATOM 686 C C . GLU A 1 84 ? -7.160 3.950 27.075 1.00 79.56 84 GLU A C 1
ATOM 688 O O . GLU A 1 84 ? -6.184 4.473 27.621 1.00 79.56 84 GLU A O 1
ATOM 693 N N . ASN A 1 85 ? -7.025 2.986 26.163 1.00 76.06 85 ASN A N 1
ATOM 694 C CA . ASN A 1 85 ? -5.732 2.461 25.736 1.00 76.06 85 ASN A CA 1
ATOM 695 C C . ASN A 1 85 ? -4.890 3.517 25.008 1.00 76.06 85 ASN A C 1
ATOM 697 O O . ASN A 1 85 ? -3.693 3.620 25.273 1.00 76.06 85 ASN A O 1
ATOM 701 N N . LEU A 1 86 ? -5.496 4.340 24.149 1.00 77.12 86 LEU A N 1
ATOM 702 C CA . LEU A 1 86 ? -4.809 5.441 23.471 1.00 77.12 86 LEU A CA 1
ATOM 703 C C . LEU A 1 86 ? -4.266 6.472 24.470 1.00 77.12 86 LEU A C 1
ATOM 705 O O . LEU A 1 86 ? -3.112 6.882 24.363 1.00 77.12 86 LEU A O 1
ATOM 709 N N . VAL A 1 87 ? -5.071 6.859 25.463 1.00 82.69 87 VAL A N 1
ATOM 710 C CA . VAL A 1 87 ? -4.662 7.799 26.518 1.00 82.69 87 VAL A CA 1
ATOM 711 C C . VAL A 1 87 ? -3.511 7.222 27.344 1.00 82.69 87 VAL A C 1
ATOM 713 O O . VAL A 1 87 ? -2.530 7.919 27.600 1.00 82.69 87 VAL A O 1
ATOM 716 N N . ARG A 1 88 ? -3.577 5.938 27.717 1.00 76.62 88 ARG A N 1
ATOM 717 C CA . ARG A 1 88 ? -2.492 5.254 28.442 1.00 76.62 88 ARG A CA 1
ATOM 718 C C . ARG A 1 88 ? -1.206 5.175 27.627 1.00 76.62 88 ARG A C 1
ATOM 720 O O . ARG A 1 88 ? -0.137 5.452 28.164 1.00 76.62 88 ARG A O 1
ATOM 727 N N . PHE A 1 89 ? -1.310 4.844 26.342 1.00 76.94 89 PHE A N 1
ATOM 728 C CA . PHE A 1 89 ? -0.171 4.826 25.429 1.00 76.94 89 PHE A CA 1
ATOM 729 C C . PHE A 1 89 ? 0.473 6.215 25.306 1.00 76.94 89 PHE A C 1
ATOM 731 O O . PHE A 1 89 ? 1.684 6.346 25.472 1.00 76.94 89 PHE A O 1
ATOM 738 N N . ALA A 1 90 ? -0.330 7.265 25.099 1.00 78.31 90 ALA A N 1
ATOM 739 C CA . ALA A 1 90 ? 0.150 8.646 25.023 1.00 78.31 90 ALA A CA 1
ATOM 740 C C . ALA 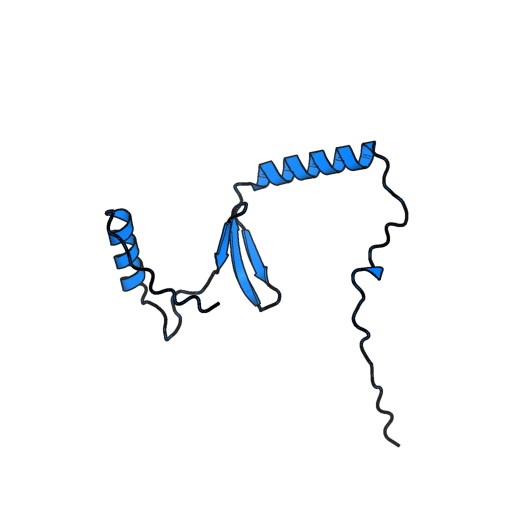A 1 90 ? 0.808 9.122 26.333 1.00 78.31 90 ALA A C 1
ATOM 742 O O . ALA A 1 90 ? 1.747 9.913 26.301 1.00 78.31 90 ALA A O 1
ATOM 743 N N . ALA A 1 91 ? 0.359 8.604 27.478 1.00 85.25 91 ALA A N 1
ATOM 744 C CA . ALA A 1 91 ? 0.961 8.846 28.787 1.00 85.25 91 ALA A CA 1
ATOM 745 C C . ALA A 1 91 ? 2.233 8.009 29.059 1.00 85.25 91 ALA A C 1
ATOM 747 O O . ALA A 1 91 ? 2.754 8.038 30.173 1.00 85.25 91 ALA A O 1
ATOM 748 N N . GLY A 1 92 ? 2.731 7.246 28.079 1.00 78.88 92 GLY A N 1
ATOM 749 C CA . GLY A 1 92 ? 3.945 6.434 28.204 1.00 78.88 92 GLY A CA 1
ATOM 750 C C . GLY A 1 92 ? 3.752 5.107 28.943 1.00 78.88 92 GLY A C 1
ATOM 751 O O . GLY A 1 92 ? 4.732 4.474 29.332 1.00 78.88 92 GLY A O 1
ATOM 752 N N . SER A 1 93 ? 2.507 4.669 29.151 1.00 73.50 93 SER A N 1
ATOM 753 C CA . SER A 1 93 ? 2.224 3.354 29.733 1.00 73.50 93 SER A CA 1
ATOM 754 C C . SER A 1 93 ? 2.340 2.256 28.674 1.00 73.50 93 SER A C 1
ATOM 756 O O . SER A 1 93 ? 1.924 2.430 27.528 1.00 73.50 93 SER A O 1
ATOM 758 N N . THR A 1 94 ? 2.857 1.088 29.058 1.00 59.41 94 THR A N 1
ATOM 759 C CA . THR A 1 94 ? 2.850 -0.097 28.197 1.00 59.41 94 THR A CA 1
ATOM 760 C C . THR A 1 94 ? 1.427 -0.641 28.084 1.00 59.41 94 THR A C 1
ATOM 762 O O . THR A 1 94 ? 0.845 -1.143 29.044 1.00 59.41 94 THR A O 1
ATOM 765 N N . VAL A 1 95 ? 0.844 -0.537 26.893 1.00 56.34 95 VAL A N 1
ATOM 766 C CA . VAL A 1 95 ? -0.449 -1.154 26.588 1.00 56.34 95 VAL A CA 1
ATOM 767 C C . VAL A 1 95 ? -0.169 -2.537 26.014 1.00 56.34 95 VAL A C 1
ATOM 769 O O . VAL A 1 95 ? 0.437 -2.661 24.951 1.00 56.34 95 VAL A O 1
ATOM 772 N N . SER A 1 96 ? -0.573 -3.589 26.728 1.00 53.19 96 SER A N 1
ATOM 773 C CA . SER A 1 96 ? -0.498 -4.948 26.196 1.00 53.19 96 SER A CA 1
ATOM 774 C C . SER A 1 96 ? -1.519 -5.081 25.068 1.00 53.19 96 SER A C 1
ATOM 776 O O . SER A 1 96 ? -2.730 -5.040 25.294 1.00 53.19 96 SER A O 1
ATOM 778 N N . ALA A 1 97 ? -1.030 -5.187 23.833 1.00 49.47 97 ALA A N 1
ATOM 779 C CA . ALA A 1 97 ? -1.865 -5.573 22.714 1.00 49.47 97 ALA A CA 1
ATOM 780 C C . ALA A 1 97 ? -2.191 -7.061 22.875 1.00 49.47 97 ALA A C 1
ATOM 782 O O . ALA A 1 97 ? -1.367 -7.918 22.562 1.00 49.47 97 ALA A O 1
ATOM 783 N N . ASN A 1 98 ? -3.404 -7.376 23.330 1.00 50.09 98 ASN A N 1
ATOM 784 C CA . ASN A 1 98 ? -3.968 -8.723 23.217 1.00 50.09 98 ASN A CA 1
ATOM 785 C C . ASN A 1 98 ? -4.342 -9.003 21.751 1.00 50.09 98 ASN A C 1
ATOM 787 O O . ASN A 1 98 ? -5.491 -9.294 21.435 1.00 50.09 98 ASN A O 1
ATOM 791 N N . ASN A 1 99 ? -3.380 -8.881 20.840 1.00 45.50 99 ASN A N 1
ATOM 792 C CA . ASN A 1 99 ? -3.523 -9.353 19.476 1.00 45.50 99 ASN A CA 1
ATOM 793 C C . ASN A 1 99 ? -2.918 -10.752 19.440 1.00 45.50 99 ASN A C 1
ATOM 795 O O . ASN A 1 99 ? -1.724 -10.917 19.208 1.00 45.50 99 ASN A O 1
ATOM 799 N N . SER A 1 100 ? -3.752 -11.764 19.690 1.00 37.97 100 SER A N 1
ATOM 800 C CA . SER A 1 100 ? -3.452 -13.128 19.254 1.00 37.97 100 SER A CA 1
ATOM 801 C C . SER A 1 100 ? -3.425 -13.108 17.723 1.00 37.97 100 SER A C 1
ATOM 803 O O . SER A 1 100 ? -4.442 -13.261 17.054 1.00 37.97 100 SER A O 1
ATOM 805 N N . MET A 1 101 ? -2.251 -12.818 17.165 1.00 33.34 101 MET A N 1
ATOM 806 C CA . MET A 1 101 ? -1.902 -13.234 15.816 1.00 33.34 101 MET A CA 1
ATOM 807 C C . MET A 1 101 ? -1.480 -14.692 15.938 1.00 33.34 101 MET A C 1
ATOM 809 O O . MET A 1 101 ? -0.330 -14.984 16.254 1.00 33.34 101 MET A O 1
ATOM 813 N N . ASN A 1 102 ? -2.428 -15.607 15.761 1.00 34.47 102 ASN A N 1
ATOM 814 C CA . ASN A 1 102 ? -2.051 -16.967 15.411 1.00 34.47 102 ASN A CA 1
ATOM 815 C C . ASN A 1 102 ? -1.585 -16.925 13.954 1.00 34.47 102 ASN A C 1
ATOM 817 O O . ASN A 1 102 ? -2.372 -16.587 13.068 1.00 34.47 102 ASN A O 1
ATOM 821 N N . CYS A 1 103 ? -0.291 -17.175 13.762 1.00 35.62 103 CYS A N 1
ATOM 822 C CA . CYS A 1 103 ? 0.294 -17.529 12.476 1.00 35.62 103 CYS A CA 1
ATOM 823 C C . CYS A 1 103 ? -0.268 -18.871 11.998 1.00 35.62 103 CYS A C 1
ATOM 825 O O . CYS A 1 103 ? -0.476 -19.750 12.868 1.00 35.62 103 CYS A O 1
#

Sequence (103 aa):
MTNEITTAYEPIDLCACFDMIFDPPAAVIKKWEKEWEERFIANKERGYYGTELDGTLYYYNGNTRTKVTEFFSPNGQTLDKVIENLVRFAAGSTVSANNSMNC

Radius of gyration: 23.59 Å; Cα contacts (8 Å, |Δi|>4): 56; chains: 1; bounding box: 46×49×58 Å

Mean predicted aligned error: 18.6 Å

pLDDT: mean 70.46, std 14.65, range [33.34, 93.44]

Secondary structure (DSSP, 8-state):
-------------TTGGG--SSPPPHHHHHHHHHHHHHHHHHHTT--EEEE-TTS-EEEEETTEEEE---TT-TTS--HHHHHHHHHHHHTT-----------